Protein AF-A0A3N5Z360-F1 (afdb_monomer_lite)

pLDDT: mean 73.54, std 21.97, range [33.34, 98.31]

Sequence (167 aa):
GALISILVHRLYRRRTPGELIETYSRYANSEEIRRKSREVRGRRGKKQLGPPRGKNFDLETLFKGVNLEYFENQVQISQVGWSLIRSKRVLGHYDPAHRTIIVSRLLDNPVVPQYVVEYVLYHEMLHVIFDDENRNGQARVHHKSFREAERRFSRYAAAQAFIRTEL

Structure (mmCIF, N/CA/C/O backbone):
data_AF-A0A3N5Z360-F1
#
_entry.id   AF-A0A3N5Z360-F1
#
loop_
_atom_site.group_PDB
_atom_site.id
_atom_site.type_symbol
_atom_site.label_atom_id
_atom_site.label_alt_id
_atom_site.label_comp_id
_atom_site.label_asym_id
_atom_site.label_entity_id
_atom_site.label_seq_id
_atom_site.pdbx_PDB_ins_code
_atom_site.Cartn_x
_atom_site.Cartn_y
_atom_site.Cartn_z
_atom_site.occupancy
_atom_site.B_iso_or_equiv
_atom_site.auth_seq_id
_atom_site.auth_comp_id
_atom_site.auth_asym_id
_atom_site.auth_atom_id
_atom_site.pdbx_PDB_model_num
ATOM 1 N N . GLY A 1 1 ? 2.664 9.098 -10.046 1.00 42.12 1 GLY A N 1
ATOM 2 C CA . GLY A 1 1 ? 1.537 8.428 -9.387 1.00 42.12 1 GLY A CA 1
ATOM 3 C C . GLY A 1 1 ? 1.261 9.099 -8.065 1.00 42.12 1 GLY A C 1
ATOM 4 O O . GLY A 1 1 ? 2.188 9.444 -7.350 1.00 42.12 1 GLY A O 1
ATOM 5 N N . ALA A 1 2 ? 0.005 9.406 -7.814 1.00 33.34 2 ALA A N 1
ATOM 6 C CA . ALA A 1 2 ? -0.611 9.521 -6.496 1.00 33.34 2 ALA A CA 1
ATOM 7 C C . ALA A 1 2 ? -1.952 8.795 -6.673 1.00 33.34 2 ALA A C 1
ATOM 9 O O . ALA A 1 2 ? -2.408 8.733 -7.820 1.00 33.34 2 ALA A O 1
ATOM 10 N N . LEU A 1 3 ? -2.602 8.267 -5.634 1.00 37.41 3 LEU A N 1
ATOM 11 C CA . LEU A 1 3 ? -3.995 7.825 -5.776 1.00 37.41 3 LEU A CA 1
ATOM 12 C C . LEU A 1 3 ? -4.898 9.017 -6.129 1.00 37.41 3 LEU A C 1
ATOM 14 O O . LEU A 1 3 ? -5.605 9.578 -5.303 1.00 37.41 3 LEU A O 1
ATOM 18 N N . ILE A 1 4 ? -4.909 9.374 -7.406 1.00 35.22 4 ILE A N 1
ATOM 19 C CA . ILE A 1 4 ? -5.992 10.070 -8.084 1.00 35.22 4 ILE A CA 1
ATOM 20 C C . ILE A 1 4 ? -7.096 9.039 -8.426 1.00 35.22 4 ILE A C 1
ATOM 22 O O . ILE A 1 4 ? -8.132 9.385 -8.980 1.00 35.22 4 ILE A O 1
ATOM 26 N N . SER A 1 5 ? -6.954 7.764 -8.043 1.00 40.31 5 SER A N 1
ATOM 27 C CA . SER A 1 5 ? -7.954 6.720 -8.307 1.00 40.31 5 SER A CA 1
ATOM 28 C C . SER A 1 5 ? -9.064 6.607 -7.262 1.00 40.31 5 SER A C 1
ATOM 30 O O . SER A 1 5 ? -10.080 5.983 -7.561 1.00 40.31 5 SER A O 1
ATOM 32 N N . ILE A 1 6 ? -8.978 7.269 -6.101 1.00 41.50 6 ILE A N 1
ATOM 33 C CA . ILE A 1 6 ? -10.145 7.306 -5.201 1.00 41.50 6 ILE A CA 1
ATOM 34 C C . ILE A 1 6 ? -11.342 7.986 -5.868 1.00 41.50 6 ILE A C 1
ATOM 36 O O . ILE A 1 6 ? -12.494 7.614 -5.645 1.00 41.50 6 ILE A O 1
ATOM 40 N N . LEU A 1 7 ? -11.087 8.974 -6.723 1.00 40.62 7 LEU A N 1
ATOM 41 C CA . LEU A 1 7 ? -12.151 9.710 -7.396 1.00 40.62 7 LEU A CA 1
ATOM 42 C C . LEU A 1 7 ? -12.667 9.001 -8.652 1.00 40.62 7 LEU A C 1
ATOM 44 O O . LEU A 1 7 ? -13.853 9.128 -8.948 1.00 40.62 7 LEU A O 1
ATOM 48 N N . VAL A 1 8 ? -11.858 8.179 -9.330 1.00 41.28 8 VAL A N 1
ATOM 49 C CA . VAL A 1 8 ? -12.340 7.406 -10.490 1.00 41.28 8 VAL A CA 1
ATOM 50 C C . VAL A 1 8 ? -13.405 6.392 -10.063 1.00 41.28 8 VAL A C 1
ATOM 52 O O . VAL A 1 8 ? -14.408 6.232 -10.754 1.00 41.28 8 VAL A O 1
ATOM 55 N N . HIS A 1 9 ? -13.269 5.760 -8.895 1.00 35.25 9 HIS A N 1
ATOM 56 C CA . HIS A 1 9 ? -14.257 4.768 -8.469 1.00 35.25 9 HIS A CA 1
ATOM 57 C C . HIS A 1 9 ? -15.569 5.381 -7.942 1.00 35.25 9 HIS A C 1
ATOM 59 O O . HIS A 1 9 ? -16.640 4.827 -8.195 1.00 35.25 9 HIS A O 1
ATOM 65 N N . ARG A 1 10 ? -15.543 6.572 -7.314 1.00 35.19 10 ARG A N 1
ATOM 66 C CA . ARG A 1 10 ? -16.791 7.318 -7.028 1.00 35.19 10 ARG A CA 1
ATOM 67 C C . ARG A 1 10 ? -17.521 7.763 -8.308 1.00 35.19 10 ARG A C 1
ATOM 69 O O . ARG A 1 10 ? -18.748 7.836 -8.295 1.00 35.19 10 ARG A O 1
ATOM 76 N N . LEU A 1 11 ? -16.802 8.009 -9.407 1.00 36.97 11 LEU A N 1
ATOM 77 C CA . LEU A 1 11 ? -17.353 8.460 -10.696 1.00 36.97 11 LEU A CA 1
ATOM 78 C C . LEU A 1 11 ? -18.090 7.368 -11.494 1.00 36.97 11 LEU A C 1
ATOM 80 O O . LEU A 1 11 ? -19.090 7.674 -12.138 1.00 36.97 11 LEU A O 1
ATOM 84 N N . TYR A 1 12 ? -17.709 6.088 -11.398 1.00 37.47 12 TYR A N 1
ATOM 85 C CA . TYR A 1 12 ? -18.455 5.007 -12.077 1.00 37.47 12 TYR A CA 1
ATOM 86 C C . TYR A 1 12 ? -19.859 4.759 -11.498 1.00 37.47 12 TYR A C 1
ATOM 88 O O . TYR A 1 12 ? -20.628 3.975 -12.052 1.00 37.47 12 TYR A O 1
ATOM 96 N N . ARG A 1 13 ? -20.222 5.441 -10.403 1.00 37.56 13 ARG A N 1
ATOM 97 C CA . ARG A 1 13 ? -21.531 5.324 -9.752 1.00 37.56 13 ARG A CA 1
ATOM 98 C C . ARG A 1 13 ? -22.483 6.501 -9.984 1.00 37.56 13 ARG A C 1
ATOM 100 O O . ARG A 1 13 ? -23.627 6.412 -9.545 1.00 37.56 13 ARG A O 1
ATOM 107 N N . ARG A 1 14 ? -22.082 7.561 -10.700 1.00 42.16 14 ARG A N 1
ATOM 108 C CA . ARG A 1 14 ? -23.007 8.589 -11.219 1.00 42.16 14 ARG A CA 1
ATOM 109 C C . ARG A 1 14 ? -22.530 9.058 -12.598 1.00 42.16 14 ARG A C 1
ATOM 111 O O . ARG A 1 14 ? -21.452 9.630 -12.709 1.00 42.16 14 ARG A O 1
ATOM 118 N N . ARG A 1 15 ? -23.326 8.757 -13.637 1.00 39.47 15 ARG A N 1
ATOM 119 C CA . ARG A 1 15 ? -23.092 9.052 -15.069 1.00 39.47 15 ARG A CA 1
ATOM 120 C C . ARG A 1 15 ? -22.257 10.327 -15.275 1.00 39.47 15 ARG A C 1
ATOM 122 O O . ARG A 1 15 ? -22.759 11.417 -15.029 1.00 39.47 15 ARG A O 1
ATOM 129 N N . THR A 1 16 ? -21.013 10.192 -15.737 1.00 37.69 16 THR A N 1
ATOM 130 C CA . THR A 1 16 ? -20.163 11.331 -16.128 1.00 37.69 16 THR A CA 1
ATOM 131 C C . THR A 1 16 ? -19.666 11.109 -17.562 1.00 37.69 16 THR A C 1
ATOM 133 O O . THR A 1 16 ? -19.127 10.031 -17.825 1.00 37.69 16 THR A O 1
ATOM 136 N N . PRO A 1 17 ? -19.872 12.056 -18.499 1.00 42.28 17 PRO A N 1
ATOM 137 C CA . PRO A 1 17 ? -19.525 11.884 -19.915 1.00 42.28 17 PRO A CA 1
ATOM 138 C C . PRO A 1 17 ? -18.018 11.682 -20.150 1.00 42.28 17 PRO A C 1
ATOM 140 O O . PRO A 1 17 ? -17.190 12.356 -19.535 1.00 42.28 17 PRO A O 1
ATOM 143 N N . GLY A 1 18 ? -17.664 10.765 -21.058 1.00 38.88 18 GLY A N 1
ATOM 144 C CA . GLY A 1 18 ? -16.284 10.309 -21.297 1.00 38.88 18 GLY A CA 1
ATOM 145 C C . GLY A 1 18 ? -15.287 11.386 -21.756 1.00 38.88 18 GLY A C 1
ATOM 146 O O . GLY A 1 18 ? -14.101 11.271 -21.455 1.00 38.88 18 GLY A O 1
ATOM 147 N N . GLU A 1 19 ? -15.753 12.466 -22.386 1.00 41.34 19 GLU A N 1
ATOM 148 C CA . GLU A 1 19 ? -14.917 13.570 -22.902 1.00 41.34 19 GLU A CA 1
ATOM 149 C C . GLU A 1 19 ? -14.166 14.359 -21.812 1.00 41.34 19 GLU A C 1
ATOM 151 O O . GLU A 1 19 ? -13.033 14.813 -22.012 1.00 41.34 19 GLU A O 1
ATOM 156 N N . LEU A 1 20 ? -14.759 14.492 -20.621 1.00 37.47 20 LEU A N 1
ATOM 157 C CA . LEU A 1 20 ? -14.165 15.233 -19.501 1.00 37.47 20 LEU A CA 1
ATOM 158 C C . LEU A 1 20 ? -12.995 14.472 -18.859 1.00 37.47 20 LEU A C 1
ATOM 160 O O . LEU A 1 20 ? -12.015 15.082 -18.430 1.00 37.47 20 LEU A O 1
ATOM 164 N N . ILE A 1 21 ? -13.067 13.138 -18.830 1.00 39.78 21 ILE A N 1
ATOM 165 C CA . ILE A 1 21 ? -12.024 12.268 -18.264 1.00 39.78 21 ILE A CA 1
ATOM 166 C C . ILE A 1 21 ? -10.784 12.280 -19.154 1.00 39.78 21 ILE A C 1
ATOM 168 O O . ILE A 1 21 ? -9.659 12.315 -18.651 1.00 39.78 21 ILE A O 1
ATOM 172 N N . GLU A 1 22 ? -10.980 12.276 -20.469 1.00 38.84 22 GLU A N 1
ATOM 173 C CA . GLU A 1 22 ? -9.886 12.269 -21.430 1.00 38.84 22 GLU A CA 1
ATOM 174 C C . GLU A 1 22 ? -9.145 13.609 -21.433 1.00 38.84 22 GLU A C 1
ATOM 176 O O . GLU A 1 22 ? -7.921 13.639 -21.324 1.00 38.84 22 GLU A O 1
ATOM 181 N N . THR A 1 23 ? -9.882 14.720 -21.430 1.00 36.25 23 THR A N 1
ATOM 182 C CA . THR A 1 23 ? -9.316 16.076 -21.399 1.00 36.25 23 THR A CA 1
ATOM 183 C C . THR A 1 23 ? -8.571 16.352 -20.089 1.00 36.25 23 THR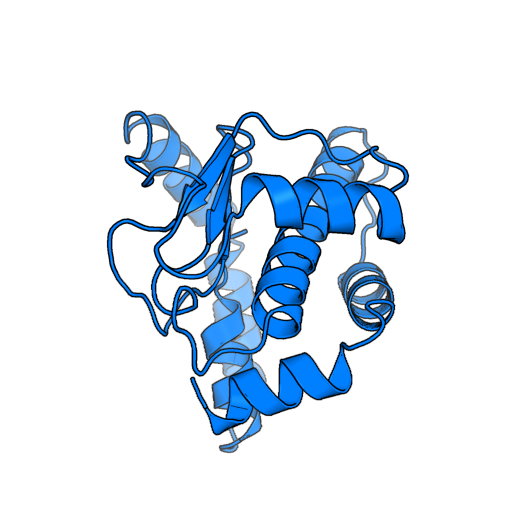 A C 1
ATOM 185 O O . THR A 1 23 ? -7.447 16.858 -20.107 1.00 36.25 23 THR A O 1
ATOM 188 N N . TYR A 1 24 ? -9.135 15.940 -18.947 1.00 37.16 24 TYR A N 1
ATOM 189 C CA . TYR A 1 24 ? -8.482 16.074 -17.642 1.00 37.16 24 TYR A CA 1
ATOM 190 C C . TYR A 1 24 ? -7.244 15.175 -17.518 1.00 37.16 24 TYR A C 1
ATOM 192 O O . TYR A 1 24 ? -6.213 15.606 -17.006 1.00 37.16 24 TYR A O 1
ATOM 200 N N . SER A 1 25 ? -7.304 13.946 -18.044 1.00 41.28 25 SER A N 1
ATOM 201 C CA . SER A 1 25 ? -6.150 13.038 -18.091 1.00 41.28 25 SER A CA 1
ATOM 202 C C . SER A 1 25 ? -5.046 13.566 -19.004 1.00 41.28 25 SER A C 1
ATOM 204 O O . SER A 1 25 ? -3.873 13.428 -18.666 1.00 41.28 25 SER A O 1
ATOM 206 N N . ARG A 1 26 ? -5.393 14.200 -20.128 1.00 38.97 26 ARG A N 1
ATOM 207 C CA . ARG A 1 26 ? -4.440 14.802 -21.074 1.00 38.97 26 ARG A CA 1
ATOM 208 C C . ARG A 1 26 ? -3.769 16.045 -20.476 1.00 38.97 26 ARG A C 1
ATOM 210 O O . ARG A 1 26 ? -2.557 16.195 -20.585 1.00 38.97 26 ARG A O 1
ATOM 217 N N . TYR A 1 27 ? -4.525 16.874 -19.754 1.00 35.53 27 TYR A N 1
ATOM 218 C CA . TYR A 1 27 ? -4.012 18.049 -19.040 1.00 35.53 27 TYR A CA 1
ATOM 219 C C . TYR A 1 27 ? -3.134 17.672 -17.832 1.00 35.53 27 TYR A C 1
ATOM 221 O O . TYR A 1 27 ? -2.020 18.177 -17.691 1.00 35.53 27 TYR A O 1
ATOM 229 N N . ALA A 1 28 ? -3.576 16.725 -16.997 1.00 38.81 28 ALA A N 1
ATOM 230 C CA . ALA A 1 28 ? -2.821 16.242 -15.835 1.00 38.81 28 ALA A CA 1
ATOM 231 C C . ALA A 1 28 ? -1.560 15.431 -16.208 1.00 38.81 28 ALA A C 1
ATOM 233 O O . ALA A 1 28 ? -0.625 15.352 -15.410 1.00 38.81 28 ALA A O 1
ATOM 234 N N . ASN A 1 29 ? -1.517 14.847 -17.413 1.00 38.56 29 ASN A N 1
ATOM 235 C CA . ASN A 1 29 ? -0.337 14.181 -17.975 1.00 38.56 29 ASN A CA 1
ATOM 236 C C . ASN A 1 29 ? 0.505 15.074 -18.895 1.00 38.56 29 ASN A C 1
ATOM 238 O O . ASN A 1 29 ? 1.469 14.576 -19.474 1.00 38.56 29 ASN A O 1
ATOM 242 N N . SER A 1 30 ? 0.180 16.361 -19.033 1.00 49.44 30 SER A N 1
ATOM 243 C CA . SER A 1 30 ? 1.020 17.278 -19.800 1.00 49.44 30 SER A CA 1
ATOM 244 C C . SER A 1 30 ? 2.421 17.359 -19.182 1.00 49.44 30 SER A C 1
ATOM 246 O O . SER A 1 30 ? 2.590 17.364 -17.955 1.00 49.44 30 SER A O 1
ATOM 248 N N . GLU A 1 31 ? 3.444 17.413 -20.036 1.00 38.97 31 GLU A N 1
ATOM 249 C CA . GLU A 1 31 ? 4.844 17.472 -19.600 1.00 38.97 31 GLU A CA 1
ATOM 250 C C . GLU A 1 31 ? 5.113 18.678 -18.689 1.00 38.97 31 GLU A C 1
ATOM 252 O O . GLU A 1 31 ? 5.889 18.586 -17.737 1.00 38.97 31 GLU A O 1
ATOM 257 N N . GLU A 1 32 ? 4.386 19.778 -18.887 1.00 36.56 32 GLU A N 1
ATOM 258 C CA . GLU A 1 32 ? 4.482 20.968 -18.047 1.00 36.56 32 GLU A CA 1
ATOM 259 C C . GLU A 1 32 ? 4.025 20.714 -16.599 1.00 36.56 32 GLU A C 1
ATOM 261 O O . GLU A 1 32 ? 4.724 21.089 -15.652 1.00 36.56 32 GLU A O 1
ATOM 266 N N . ILE A 1 33 ? 2.893 20.027 -16.405 1.00 43.41 33 ILE A N 1
ATOM 267 C CA . ILE A 1 33 ? 2.352 19.702 -15.077 1.00 43.41 33 ILE A CA 1
ATOM 268 C C . ILE A 1 33 ? 3.181 18.607 -14.400 1.00 43.41 33 ILE A C 1
ATOM 270 O O . ILE A 1 33 ? 3.438 18.684 -13.194 1.00 43.41 33 ILE A O 1
ATOM 274 N N . ARG A 1 34 ? 3.685 17.625 -15.158 1.00 50.66 34 ARG A N 1
ATOM 275 C CA . ARG A 1 34 ? 4.620 16.610 -14.644 1.00 50.66 34 ARG A CA 1
ATOM 276 C C . ARG A 1 34 ? 5.934 17.234 -14.180 1.00 50.66 34 ARG A C 1
ATOM 278 O O . ARG A 1 34 ? 6.423 16.881 -13.106 1.00 50.66 34 ARG A O 1
ATOM 285 N N . ARG A 1 35 ? 6.485 18.185 -14.942 1.00 48.31 35 ARG A N 1
ATOM 286 C CA . ARG A 1 35 ? 7.700 18.932 -14.585 1.00 48.31 35 ARG A CA 1
ATOM 287 C C . ARG A 1 35 ? 7.485 19.804 -13.349 1.00 48.31 35 ARG A C 1
ATOM 289 O O . ARG A 1 35 ? 8.219 19.639 -12.380 1.00 48.31 35 ARG A O 1
ATOM 296 N N . LYS A 1 36 ? 6.426 20.622 -13.316 1.00 41.66 36 LYS A N 1
ATOM 297 C CA . LYS A 1 36 ? 6.077 21.442 -12.139 1.00 41.66 36 LYS A CA 1
ATOM 298 C C . LYS A 1 36 ? 5.805 20.584 -10.899 1.00 41.66 36 LYS A C 1
ATOM 300 O O . LYS A 1 36 ? 6.242 20.930 -9.806 1.00 41.66 36 LYS A O 1
ATOM 305 N N . SER A 1 37 ? 5.143 19.429 -11.040 1.00 52.16 37 SER A N 1
ATOM 306 C CA . SER A 1 37 ? 4.935 18.501 -9.919 1.00 52.16 37 SER A CA 1
ATOM 307 C C . SER A 1 37 ? 6.250 17.894 -9.425 1.00 52.16 37 SER A C 1
ATOM 309 O O . SER A 1 37 ? 6.445 17.805 -8.215 1.00 52.16 37 SER A O 1
ATOM 311 N N . ARG A 1 38 ? 7.168 17.514 -10.326 1.00 55.69 38 ARG A N 1
ATOM 312 C CA . ARG A 1 38 ? 8.512 17.025 -9.970 1.00 55.69 38 ARG A CA 1
ATOM 313 C C . ARG A 1 38 ? 9.343 18.093 -9.256 1.00 55.69 38 ARG A C 1
ATOM 315 O O . ARG A 1 38 ? 9.910 17.802 -8.210 1.00 55.69 38 ARG A O 1
ATOM 322 N N . GLU A 1 39 ? 9.343 19.328 -9.748 1.00 52.53 39 GLU A N 1
ATOM 323 C CA . GLU A 1 39 ? 10.054 20.454 -9.123 1.00 52.53 39 GLU A CA 1
ATOM 324 C C . GLU A 1 39 ? 9.496 20.796 -7.732 1.00 52.53 39 GLU A C 1
ATOM 326 O O . GLU A 1 39 ? 10.255 20.983 -6.781 1.00 52.53 39 GLU A O 1
ATOM 331 N N . VAL A 1 40 ? 8.168 20.807 -7.569 1.00 54.12 40 VAL A N 1
ATOM 332 C CA . VAL A 1 40 ? 7.524 21.029 -6.262 1.00 54.12 40 VAL A CA 1
ATOM 333 C C . VAL A 1 40 ? 7.783 19.865 -5.297 1.00 54.12 40 VAL A C 1
ATOM 335 O O . VAL A 1 40 ? 7.937 20.095 -4.097 1.00 54.12 40 VAL A O 1
ATOM 338 N N . ARG A 1 41 ? 7.861 18.620 -5.791 1.00 54.09 41 ARG A N 1
ATOM 339 C CA . ARG A 1 41 ? 8.220 17.438 -4.986 1.00 54.09 41 ARG A CA 1
ATOM 340 C C . ARG A 1 41 ? 9.681 17.469 -4.536 1.00 54.09 41 ARG A C 1
ATOM 342 O O . ARG A 1 41 ? 9.929 17.156 -3.385 1.00 54.09 41 ARG A O 1
ATOM 349 N N . GLY A 1 42 ? 10.612 17.903 -5.390 1.00 52.25 42 GLY A N 1
ATOM 350 C CA . GLY A 1 42 ? 12.032 18.031 -5.037 1.00 52.25 42 GLY A CA 1
ATOM 351 C C . GLY A 1 42 ? 12.332 19.158 -4.040 1.00 52.25 42 GLY A C 1
ATOM 352 O O . GLY A 1 42 ? 13.281 19.057 -3.271 1.00 52.25 42 GLY A O 1
ATOM 353 N N . ARG A 1 43 ? 11.511 20.220 -4.017 1.00 46.62 43 ARG A N 1
ATOM 354 C CA . ARG A 1 43 ? 11.640 21.346 -3.067 1.00 46.62 43 ARG A CA 1
ATOM 355 C C . ARG A 1 43 ? 10.964 21.105 -1.716 1.00 46.62 43 ARG A C 1
ATOM 357 O O . ARG A 1 43 ? 11.325 21.742 -0.730 1.00 46.62 43 ARG A O 1
ATOM 364 N N . ARG A 1 44 ? 9.970 20.215 -1.647 1.00 48.72 44 ARG A N 1
ATOM 365 C CA . ARG A 1 44 ? 9.362 19.797 -0.378 1.00 48.72 44 ARG A CA 1
ATOM 366 C C . ARG A 1 44 ? 10.314 18.798 0.277 1.00 48.72 44 ARG A C 1
ATOM 368 O O . ARG A 1 44 ? 10.375 17.660 -0.165 1.00 48.72 44 ARG A O 1
ATOM 375 N N . GLY A 1 45 ? 11.062 19.223 1.301 1.00 53.47 45 GLY A N 1
ATOM 376 C CA . GLY A 1 45 ? 11.906 18.327 2.107 1.00 53.47 45 GLY A CA 1
ATOM 377 C C . GLY A 1 45 ? 11.163 17.066 2.581 1.00 53.47 45 GLY A C 1
ATOM 378 O O . GLY A 1 45 ? 9.934 17.024 2.497 1.00 53.47 45 GLY A O 1
ATOM 379 N N . LYS A 1 46 ? 11.909 16.049 3.061 1.00 51.84 46 LYS A N 1
ATOM 380 C CA . LYS A 1 46 ? 11.412 14.710 3.465 1.00 51.84 46 LYS A CA 1
ATOM 381 C C . LYS A 1 46 ? 9.958 14.781 3.941 1.00 51.84 46 LYS A C 1
ATOM 383 O O . LYS A 1 46 ? 9.696 15.334 5.011 1.00 51.84 46 LYS A O 1
ATOM 388 N N . LYS A 1 47 ? 9.010 14.264 3.145 1.00 54.56 47 LYS A N 1
ATOM 389 C CA . LYS A 1 47 ? 7.608 14.155 3.574 1.00 54.56 47 LYS A CA 1
ATOM 390 C C . LYS A 1 47 ? 7.600 13.534 4.967 1.00 54.56 47 LYS A C 1
ATOM 392 O O . LYS A 1 47 ? 8.096 12.428 5.143 1.00 54.56 47 LYS A O 1
ATOM 397 N N . GLN A 1 48 ? 7.046 14.241 5.945 1.00 63.97 48 GLN A N 1
ATOM 398 C CA . GLN A 1 48 ? 6.821 13.659 7.257 1.00 63.97 48 GLN A CA 1
ATOM 399 C C . GLN A 1 48 ? 5.718 12.605 7.091 1.00 63.97 48 GLN A C 1
ATOM 401 O O . GLN A 1 48 ? 4.558 12.948 6.855 1.00 63.97 48 GLN A O 1
ATOM 406 N N . LEU A 1 49 ? 6.087 11.325 7.130 1.00 77.00 49 LEU A N 1
ATOM 407 C CA . LEU A 1 49 ? 5.153 10.218 7.309 1.00 77.00 49 LEU A CA 1
ATOM 408 C C . LEU A 1 49 ? 5.304 9.661 8.723 1.00 77.00 49 LEU A C 1
ATOM 410 O O . LEU A 1 49 ? 6.362 9.768 9.339 1.00 77.00 49 LEU A O 1
ATOM 414 N N . GLY A 1 50 ? 4.215 9.120 9.255 1.00 87.06 50 GLY A N 1
ATOM 415 C CA . GLY A 1 50 ? 4.222 8.461 10.551 1.00 87.06 50 GLY A CA 1
ATOM 416 C C . GLY A 1 50 ? 5.002 7.142 10.521 1.00 87.06 50 GLY A C 1
ATOM 417 O O . GLY A 1 50 ? 5.333 6.644 9.443 1.00 87.06 50 GLY A O 1
ATOM 418 N N . PRO A 1 51 ? 5.259 6.553 11.701 1.00 92.06 51 PRO A N 1
ATOM 419 C CA . PRO A 1 51 ? 5.899 5.244 11.792 1.00 92.06 51 PRO A CA 1
ATOM 420 C C . PRO A 1 51 ? 5.073 4.168 11.061 1.00 92.06 51 PRO A C 1
ATOM 422 O O . PRO A 1 51 ? 3.865 4.349 10.894 1.00 92.06 51 PRO A O 1
ATOM 425 N N . PRO A 1 52 ? 5.686 3.050 10.635 1.00 93.25 52 PRO A N 1
ATOM 426 C CA . PRO A 1 52 ? 4.972 1.930 10.012 1.00 93.25 52 PRO A CA 1
ATOM 427 C C . PRO A 1 52 ? 4.006 1.229 10.975 1.00 93.25 52 PRO A C 1
ATOM 429 O O . PRO A 1 52 ? 2.924 0.797 10.569 1.00 93.25 52 PRO A O 1
ATOM 432 N N . ARG A 1 53 ? 4.355 1.177 12.264 1.00 96.75 53 ARG A N 1
ATOM 433 C CA . ARG A 1 53 ? 3.496 0.635 13.314 1.00 96.75 53 ARG A CA 1
ATOM 434 C C . ARG A 1 53 ? 2.348 1.599 13.618 1.00 96.75 53 ARG A C 1
ATOM 436 O O . ARG A 1 53 ? 2.562 2.688 14.156 1.00 96.75 53 ARG A O 1
ATOM 443 N N . GLY A 1 54 ? 1.139 1.199 13.237 1.00 94.12 54 GLY A N 1
ATOM 444 C CA . GLY A 1 54 ? -0.114 1.867 13.579 1.00 94.12 54 GLY A CA 1
ATOM 445 C C . GLY A 1 54 ? -0.679 1.381 14.913 1.00 94.12 54 GLY A C 1
ATOM 446 O O . GLY A 1 54 ? -0.017 0.676 15.674 1.00 94.12 54 GLY A O 1
ATOM 447 N N . LYS A 1 55 ? -1.926 1.761 15.197 1.00 95.62 55 LYS A N 1
ATOM 448 C CA . LYS A 1 55 ? -2.680 1.297 16.368 1.00 95.62 55 LYS A CA 1
ATOM 449 C C . LYS A 1 55 ? -3.205 -0.129 16.197 1.00 95.62 55 LYS A C 1
ATOM 451 O O . LYS A 1 55 ? -3.263 -0.856 17.179 1.00 95.62 55 LYS A O 1
ATOM 456 N N . ASN A 1 56 ? -3.599 -0.502 14.980 1.00 96.50 56 ASN A N 1
ATOM 457 C CA . ASN A 1 56 ? -4.238 -1.783 14.664 1.00 96.50 56 ASN A CA 1
ATOM 458 C C . ASN A 1 56 ? -3.395 -2.626 13.704 1.00 96.50 56 ASN A C 1
ATOM 460 O O . ASN A 1 56 ? -3.416 -3.848 13.796 1.00 96.50 56 ASN A O 1
ATOM 464 N N . PHE A 1 57 ? -2.642 -1.986 12.804 1.00 97.38 57 PHE A N 1
ATOM 465 C CA . PHE A 1 57 ? -1.832 -2.677 11.799 1.00 97.38 57 PHE A CA 1
ATOM 466 C C . PHE A 1 57 ? -0.377 -2.213 11.805 1.00 97.38 57 PHE A C 1
ATOM 468 O O . PHE A 1 57 ? -0.083 -1.036 12.022 1.00 97.38 57 PHE A O 1
ATOM 475 N N . ASP A 1 58 ? 0.528 -3.139 11.495 1.00 98.19 58 ASP A N 1
ATOM 476 C CA . ASP A 1 58 ? 1.939 -2.856 11.247 1.00 98.19 58 ASP A CA 1
ATOM 477 C C . ASP A 1 58 ? 2.222 -2.927 9.743 1.00 98.19 58 ASP A C 1
ATOM 479 O O . ASP A 1 58 ? 2.227 -4.004 9.143 1.00 98.19 58 ASP A O 1
ATOM 483 N N . LEU A 1 59 ? 2.422 -1.765 9.114 1.00 97.62 59 LEU A N 1
ATOM 484 C CA . LEU A 1 59 ? 2.630 -1.693 7.669 1.00 97.62 59 LEU A CA 1
ATOM 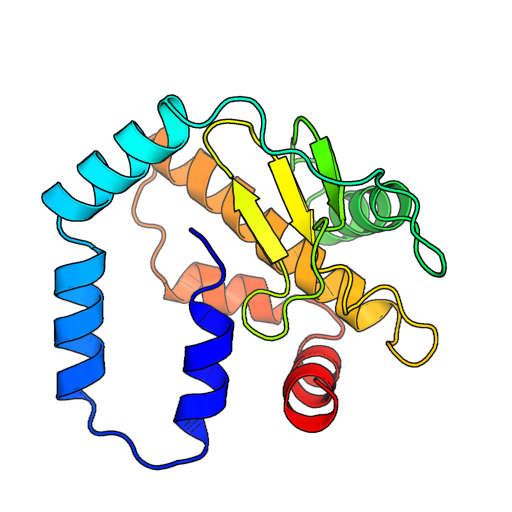485 C C . LEU A 1 59 ? 3.923 -2.363 7.226 1.00 97.62 59 LEU A C 1
ATOM 487 O O . LEU A 1 59 ? 3.987 -2.813 6.087 1.00 97.62 59 LEU A O 1
ATOM 491 N N . GLU A 1 60 ? 4.942 -2.431 8.082 1.00 97.88 60 GLU A N 1
ATOM 492 C CA . GLU A 1 60 ? 6.189 -3.093 7.716 1.00 97.88 60 GLU A CA 1
ATOM 493 C C . GLU A 1 60 ? 5.987 -4.610 7.646 1.00 97.88 60 GLU A C 1
ATOM 495 O O . GLU A 1 60 ? 6.422 -5.250 6.687 1.00 97.88 60 GLU A O 1
ATOM 500 N N . THR A 1 61 ? 5.267 -5.180 8.615 1.00 98.25 61 THR A N 1
ATOM 501 C CA . THR A 1 61 ? 4.896 -6.601 8.606 1.00 98.25 61 THR A CA 1
ATOM 502 C C . THR A 1 61 ? 4.022 -6.940 7.403 1.00 98.25 61 THR A C 1
ATOM 504 O O . THR A 1 61 ? 4.328 -7.886 6.676 1.00 98.25 61 THR A O 1
ATOM 507 N N . LEU A 1 62 ? 2.969 -6.154 7.153 1.00 98.31 62 LEU A N 1
ATOM 508 C CA . LEU A 1 62 ? 2.067 -6.393 6.023 1.00 98.31 62 LEU A CA 1
ATOM 509 C C . LEU A 1 62 ? 2.783 -6.230 4.680 1.00 98.31 62 LEU A C 1
ATOM 511 O O . LEU A 1 62 ? 2.601 -7.055 3.791 1.00 98.31 62 LEU A O 1
ATOM 515 N N . PHE A 1 63 ? 3.640 -5.214 4.539 1.00 98.31 63 PHE A N 1
ATOM 516 C CA . PHE A 1 63 ? 4.449 -5.029 3.337 1.00 98.31 63 PHE A CA 1
ATOM 517 C C . PHE A 1 63 ? 5.325 -6.254 3.066 1.00 98.31 63 PHE A C 1
ATOM 519 O O . PHE A 1 63 ? 5.319 -6.756 1.948 1.00 98.31 63 PHE A O 1
ATOM 526 N N . LYS A 1 64 ? 6.043 -6.766 4.077 1.00 98.19 64 LYS A N 1
ATOM 527 C CA . LYS A 1 64 ? 6.895 -7.958 3.928 1.00 98.19 64 LYS A CA 1
ATOM 528 C C . LYS A 1 64 ? 6.085 -9.183 3.499 1.00 98.19 64 LYS A C 1
ATOM 530 O O . LYS A 1 64 ? 6.513 -9.890 2.593 1.00 98.19 64 LYS A O 1
ATOM 535 N N . GLY A 1 65 ? 4.910 -9.397 4.097 1.00 98.12 65 GLY A N 1
ATOM 536 C CA . GLY A 1 65 ? 4.005 -10.487 3.717 1.00 98.12 65 GLY A CA 1
ATOM 537 C C . GLY A 1 65 ? 3.550 -10.389 2.260 1.00 98.12 65 GLY A C 1
ATOM 538 O O . GLY A 1 65 ? 3.727 -11.331 1.494 1.00 98.12 65 GLY A O 1
ATOM 539 N N . VAL A 1 66 ? 3.057 -9.217 1.850 1.00 97.62 66 VAL A N 1
ATOM 540 C CA . VAL A 1 66 ? 2.615 -8.969 0.468 1.00 97.62 66 VAL A CA 1
ATOM 541 C C . VAL A 1 66 ? 3.778 -9.080 -0.527 1.00 97.62 66 VAL A C 1
ATOM 543 O O . VAL A 1 66 ? 3.605 -9.626 -1.615 1.00 97.62 66 VAL A O 1
ATOM 546 N N . ASN A 1 67 ? 4.967 -8.585 -0.172 1.00 97.50 67 ASN A N 1
ATOM 547 C CA . ASN A 1 67 ? 6.155 -8.640 -1.030 1.00 97.50 67 ASN A CA 1
ATOM 548 C C . ASN A 1 67 ? 6.607 -10.074 -1.281 1.00 97.50 67 ASN A C 1
ATOM 550 O O . ASN A 1 67 ? 6.919 -10.435 -2.413 1.00 97.50 67 ASN A O 1
ATOM 554 N N . LEU A 1 68 ? 6.595 -10.893 -0.233 1.00 97.56 68 LEU A N 1
ATOM 555 C CA . LEU A 1 68 ? 6.900 -12.308 -0.341 1.00 97.56 68 LEU A CA 1
ATOM 556 C C . LEU A 1 68 ? 5.859 -13.035 -1.202 1.00 97.56 68 LEU A C 1
ATOM 558 O O . LEU A 1 68 ? 6.238 -13.751 -2.122 1.00 97.56 68 LEU A O 1
ATOM 562 N N . GLU A 1 69 ? 4.568 -12.837 -0.922 1.00 97.06 69 GLU A N 1
ATOM 563 C CA . GLU A 1 69 ? 3.480 -13.590 -1.561 1.00 97.06 69 GLU A CA 1
ATOM 564 C C . GLU A 1 69 ? 3.313 -13.263 -3.050 1.00 97.06 69 GLU A C 1
ATOM 566 O O . GLU A 1 69 ? 3.104 -14.168 -3.854 1.00 97.06 69 GLU A O 1
ATOM 571 N N . TYR A 1 70 ? 3.397 -11.986 -3.431 1.00 92.69 70 TYR A N 1
ATOM 572 C CA . TYR A 1 70 ? 3.023 -11.559 -4.784 1.00 92.69 70 TYR A CA 1
ATOM 573 C C . TYR A 1 70 ? 4.184 -11.102 -5.663 1.00 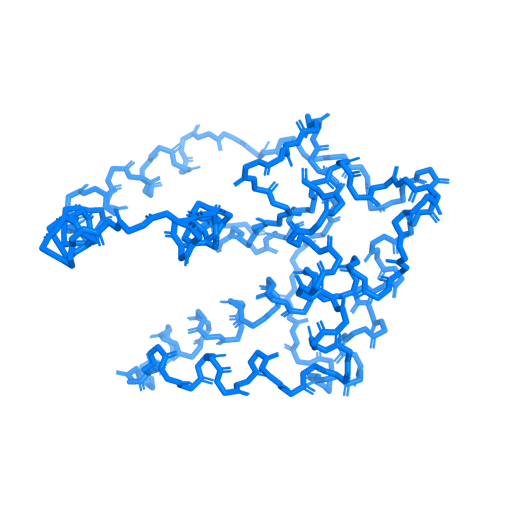92.69 70 TYR A C 1
ATOM 575 O O . TYR A 1 70 ? 4.000 -10.956 -6.872 1.00 92.69 70 TYR A O 1
ATOM 583 N N . PHE A 1 71 ? 5.343 -10.818 -5.073 1.00 90.88 71 PHE A N 1
ATOM 584 C CA . PHE A 1 71 ? 6.445 -10.168 -5.778 1.00 90.88 71 PHE A CA 1
ATOM 585 C C . PHE A 1 71 ? 7.791 -10.856 -5.560 1.00 90.88 71 PHE A C 1
ATOM 587 O O . PHE A 1 71 ? 8.807 -10.293 -5.952 1.00 90.88 71 PHE A O 1
ATOM 594 N N . GLU A 1 72 ? 7.830 -12.027 -4.916 1.00 94.19 72 GLU A N 1
ATOM 595 C CA . GLU A 1 72 ? 9.072 -12.773 -4.661 1.00 94.19 72 GLU A CA 1
ATOM 596 C C . GLU A 1 72 ? 10.159 -11.907 -3.981 1.00 94.19 72 GLU A C 1
ATOM 598 O O . GLU A 1 72 ? 11.353 -12.052 -4.234 1.00 94.19 72 GLU A O 1
ATOM 603 N N . ASN A 1 73 ? 9.748 -10.965 -3.122 1.00 94.56 73 ASN A N 1
ATOM 604 C CA . ASN A 1 73 ? 10.604 -9.954 -2.480 1.00 94.56 73 ASN A CA 1
ATOM 605 C C . ASN A 1 73 ? 11.343 -8.986 -3.428 1.00 94.56 73 ASN A C 1
ATOM 607 O O . ASN A 1 73 ? 12.291 -8.311 -3.016 1.00 94.56 73 ASN A O 1
ATOM 611 N N . GLN A 1 74 ? 10.909 -8.859 -4.680 1.00 91.06 74 GLN A N 1
ATOM 612 C CA . GLN A 1 74 ? 11.543 -7.979 -5.664 1.00 91.06 74 GLN A CA 1
ATOM 613 C C . GLN A 1 74 ? 11.217 -6.495 -5.444 1.00 91.06 74 GLN A C 1
ATOM 615 O O . GLN A 1 74 ? 11.961 -5.628 -5.904 1.00 91.06 74 GLN A O 1
ATOM 620 N N . VAL A 1 75 ? 10.146 -6.158 -4.713 1.00 91.44 75 VAL A N 1
ATOM 621 C CA . VAL A 1 75 ? 9.791 -4.752 -4.474 1.00 91.44 75 VAL A CA 1
ATOM 622 C C . VAL A 1 75 ? 10.705 -4.155 -3.411 1.00 91.44 75 VAL A C 1
ATOM 624 O O . VAL A 1 75 ? 10.650 -4.526 -2.239 1.00 91.44 75 VAL A O 1
ATOM 627 N N . GLN A 1 76 ? 11.517 -3.183 -3.824 1.00 92.94 76 GLN A N 1
ATOM 628 C CA . GLN A 1 76 ? 12.469 -2.489 -2.958 1.00 92.94 76 GLN A CA 1
ATOM 629 C C . GLN A 1 76 ? 12.031 -1.043 -2.714 1.00 92.94 76 GLN A C 1
ATOM 631 O O . GLN A 1 76 ? 11.9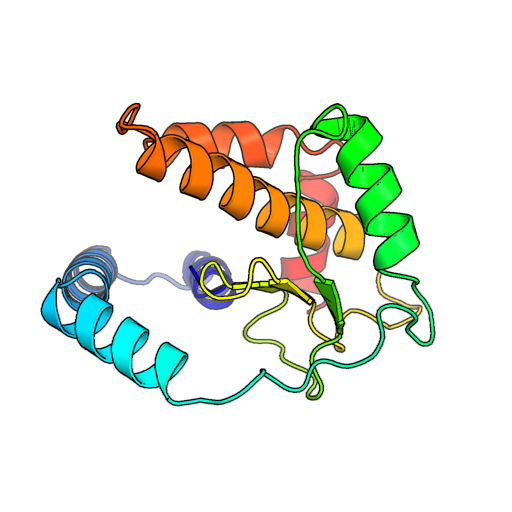62 -0.234 -3.643 1.00 92.94 76 GLN A O 1
ATOM 636 N N . ILE A 1 77 ? 11.777 -0.689 -1.456 1.00 91.69 77 ILE A N 1
ATOM 637 C CA . ILE A 1 77 ? 11.405 0.666 -1.028 1.00 91.69 77 ILE A CA 1
ATOM 638 C C . ILE A 1 77 ? 12.331 1.136 0.088 1.00 91.69 77 ILE A C 1
ATOM 640 O O . ILE A 1 77 ? 12.853 0.330 0.851 1.00 91.69 77 ILE A O 1
ATOM 644 N N . SER A 1 78 ? 12.525 2.446 0.204 1.00 93.00 78 SER A N 1
ATOM 645 C CA . SER A 1 78 ? 13.304 3.020 1.303 1.00 93.00 78 SER A CA 1
ATOM 646 C C . SER A 1 78 ? 12.498 3.091 2.597 1.00 93.00 78 SER A C 1
ATOM 648 O O . SER A 1 78 ? 13.065 2.968 3.677 1.00 93.00 78 SER A O 1
ATOM 650 N N . GLN A 1 79 ? 11.184 3.318 2.502 1.00 93.00 79 GLN A N 1
ATOM 651 C CA . GLN A 1 79 ? 10.323 3.443 3.674 1.00 93.00 79 GLN A CA 1
ATOM 652 C C . GLN A 1 79 ? 8.856 3.150 3.337 1.00 93.00 79 GLN A C 1
ATOM 654 O O . GLN A 1 79 ? 8.370 3.484 2.254 1.00 93.00 79 GLN A O 1
ATOM 659 N N . VAL A 1 80 ? 8.132 2.590 4.307 1.00 95.12 80 VAL A N 1
ATOM 660 C CA . VAL A 1 80 ? 6.668 2.538 4.331 1.00 95.12 80 VAL A CA 1
ATOM 661 C C . VAL A 1 80 ? 6.153 3.173 5.619 1.00 95.12 80 VAL A C 1
ATOM 663 O O . VAL A 1 80 ? 6.783 3.054 6.669 1.00 95.12 80 VAL A O 1
ATOM 666 N N . GLY A 1 81 ? 5.004 3.841 5.566 1.00 94.06 81 GLY A N 1
ATOM 667 C CA . GLY A 1 81 ? 4.316 4.219 6.794 1.00 94.06 81 GLY A CA 1
ATOM 668 C C . GLY A 1 81 ? 3.007 4.961 6.596 1.00 94.06 81 GLY A C 1
ATOM 669 O O . GLY A 1 81 ? 2.520 5.154 5.480 1.00 94.06 81 GLY A O 1
ATOM 670 N N . TRP A 1 82 ? 2.408 5.352 7.717 1.00 92.38 82 TRP A N 1
ATOM 671 C CA . TRP A 1 82 ? 1.097 5.990 7.720 1.00 92.38 82 TRP A CA 1
ATOM 672 C C . TRP A 1 82 ? 1.177 7.461 7.315 1.00 92.38 82 TRP A C 1
ATOM 674 O O . TRP A 1 82 ? 2.075 8.198 7.722 1.00 92.38 82 TRP A O 1
ATOM 684 N N . SER A 1 83 ? 0.174 7.950 6.595 1.00 88.38 83 SER A N 1
ATOM 685 C CA . SER A 1 83 ? -0.036 9.381 6.418 1.00 88.38 83 SER A CA 1
ATOM 686 C C . SER A 1 83 ? -0.272 10.050 7.776 1.00 88.38 83 SER A C 1
ATOM 688 O O . SER A 1 83 ? -0.891 9.484 8.678 1.00 88.38 83 SER A O 1
ATOM 690 N N . LEU A 1 84 ? 0.179 11.295 7.936 1.00 82.88 84 LEU A N 1
ATOM 691 C CA . LEU A 1 84 ? -0.078 12.039 9.174 1.00 82.88 84 LEU A CA 1
ATOM 692 C C . LEU A 1 84 ? -1.563 12.375 9.351 1.00 82.88 84 LEU A C 1
ATOM 694 O O . LEU A 1 84 ? -2.090 12.343 10.463 1.00 82.88 84 LEU A O 1
ATOM 698 N N . ILE A 1 85 ? -2.239 12.654 8.238 1.00 77.69 85 ILE A N 1
ATOM 699 C CA . ILE A 1 85 ? -3.644 13.052 8.192 1.00 77.69 85 ILE A CA 1
ATOM 700 C C . ILE A 1 85 ? -4.468 11.892 7.640 1.00 77.69 85 ILE A C 1
ATOM 702 O O . ILE A 1 85 ? -4.057 11.226 6.687 1.00 77.69 85 ILE A O 1
ATOM 706 N N . ARG A 1 86 ? -5.657 11.672 8.204 1.00 78.38 86 ARG A N 1
ATOM 707 C CA . ARG A 1 86 ? -6.641 10.736 7.649 1.00 78.38 86 ARG A CA 1
ATOM 708 C C . ARG A 1 86 ? -7.176 11.287 6.330 1.00 78.38 86 ARG A C 1
ATOM 710 O O . ARG A 1 86 ? -7.831 12.324 6.315 1.00 78.38 86 ARG A O 1
ATOM 717 N N . SER A 1 87 ? -6.918 10.588 5.229 1.00 70.31 87 SER A N 1
ATOM 718 C CA . SER A 1 87 ? -7.432 10.965 3.913 1.00 70.31 87 SER A CA 1
ATOM 719 C C . SER A 1 87 ? -8.374 9.896 3.387 1.00 70.31 87 SER A C 1
ATOM 721 O O . SER A 1 87 ? -7.981 8.746 3.203 1.00 70.31 87 SER A O 1
ATOM 723 N N . LYS A 1 88 ? -9.611 10.304 3.098 1.00 69.94 88 LYS A N 1
ATOM 724 C CA . LYS A 1 88 ? -10.568 9.504 2.326 1.00 69.94 88 LYS A CA 1
ATOM 725 C C . LYS A 1 88 ? -10.348 9.612 0.825 1.00 69.94 88 LYS A C 1
ATOM 727 O O . LYS A 1 88 ? -10.944 8.834 0.110 1.00 69.94 88 LYS A O 1
ATOM 732 N N . ARG A 1 89 ? -9.553 10.589 0.356 1.00 67.19 89 ARG A N 1
ATOM 733 C CA . ARG A 1 89 ? -9.293 10.881 -1.071 1.00 67.19 89 ARG A CA 1
ATOM 734 C C . ARG A 1 89 ? -8.046 10.202 -1.625 1.00 67.19 89 ARG A C 1
ATOM 736 O O . ARG A 1 89 ? -7.898 10.140 -2.832 1.00 67.19 89 ARG A O 1
ATOM 743 N N . VAL A 1 90 ? -7.158 9.727 -0.758 1.00 75.19 90 VAL A N 1
ATOM 744 C CA . VAL A 1 90 ? -5.924 9.011 -1.103 1.00 75.19 90 VAL A CA 1
ATOM 745 C C . VAL A 1 90 ? -5.705 7.980 0.009 1.00 75.19 90 VAL A C 1
ATOM 747 O O . VAL A 1 90 ? -5.434 8.383 1.134 1.00 75.19 90 VAL A O 1
ATOM 750 N N . LEU A 1 91 ? -5.869 6.687 -0.277 1.00 85.50 91 LEU A N 1
ATOM 751 C CA . LEU A 1 91 ? -5.737 5.558 0.657 1.00 85.50 91 LEU A CA 1
ATOM 752 C C . LEU A 1 91 ? -4.280 5.082 0.792 1.00 85.50 91 LEU A C 1
ATOM 754 O O . LEU A 1 91 ? -3.954 4.388 1.741 1.00 85.50 91 LEU A O 1
ATOM 758 N N . GLY A 1 92 ? -3.413 5.498 -0.120 1.00 85.75 92 GLY A N 1
ATOM 759 C CA . GLY A 1 92 ? -2.107 4.959 -0.473 1.00 85.75 92 GLY A CA 1
ATOM 760 C C . GLY A 1 92 ? -1.443 5.912 -1.476 1.00 85.75 92 GLY A C 1
ATOM 761 O O . GLY A 1 92 ? -2.121 6.688 -2.148 1.00 85.75 92 GLY A O 1
ATOM 762 N N . HIS A 1 93 ? -0.125 5.983 -1.524 1.00 83.44 93 HIS A N 1
ATOM 763 C CA . HIS A 1 93 ? 0.585 6.446 -2.713 1.00 83.44 93 HIS A CA 1
ATOM 764 C C . HIS A 1 93 ? 2.053 6.056 -2.615 1.00 83.44 93 HIS A C 1
ATOM 766 O O . HIS A 1 93 ? 2.679 6.228 -1.566 1.00 83.44 93 HIS A O 1
ATOM 772 N N . TYR A 1 94 ? 2.609 5.632 -3.738 1.00 85.56 94 TYR A N 1
ATOM 773 C CA . TYR A 1 94 ? 4.041 5.547 -3.948 1.00 85.56 94 TYR A CA 1
ATOM 774 C C . TYR A 1 94 ? 4.628 6.905 -4.367 1.00 85.56 94 TYR A C 1
ATOM 776 O O . TYR A 1 94 ? 4.093 7.607 -5.235 1.00 85.56 94 TYR A O 1
ATOM 784 N N . ASP A 1 95 ? 5.743 7.284 -3.743 1.00 82.06 95 ASP A N 1
ATOM 785 C CA . ASP A 1 95 ? 6.561 8.439 -4.099 1.00 82.06 95 ASP A CA 1
ATOM 786 C C . ASP A 1 95 ? 7.896 7.988 -4.721 1.00 82.06 95 ASP A C 1
ATOM 788 O O . ASP A 1 95 ? 8.811 7.615 -3.978 1.00 82.06 95 ASP A O 1
ATOM 792 N N . PRO A 1 96 ? 8.043 8.051 -6.061 1.00 77.50 96 PRO A N 1
ATOM 793 C CA . PRO A 1 96 ? 9.260 7.614 -6.747 1.00 77.50 96 PRO A CA 1
ATOM 794 C C . PRO A 1 96 ? 10.515 8.389 -6.336 1.00 77.50 96 PRO A C 1
ATOM 796 O O . PRO A 1 96 ? 11.606 7.825 -6.306 1.00 77.50 96 PRO A O 1
ATOM 799 N N . ALA A 1 97 ? 10.376 9.672 -5.973 1.00 77.94 97 ALA A N 1
ATOM 800 C CA . ALA A 1 97 ? 11.516 10.525 -5.626 1.00 77.94 97 ALA A CA 1
ATOM 801 C C . ALA A 1 97 ? 12.254 10.046 -4.364 1.00 77.94 97 ALA A C 1
ATOM 803 O O . ALA A 1 97 ? 13.457 10.254 -4.232 1.00 77.94 97 ALA A O 1
ATOM 804 N N . HIS A 1 98 ? 11.537 9.387 -3.451 1.00 79.25 98 HIS A N 1
ATOM 805 C CA . HIS A 1 98 ? 12.072 8.892 -2.181 1.00 79.25 98 HIS A CA 1
ATOM 806 C C . HIS A 1 98 ? 11.863 7.386 -1.993 1.00 79.25 98 HIS A C 1
ATOM 808 O O . HIS A 1 98 ? 12.009 6.889 -0.880 1.00 79.25 98 HIS A O 1
ATOM 814 N N . ARG A 1 99 ? 11.447 6.672 -3.050 1.00 88.19 99 ARG A N 1
ATOM 815 C CA . ARG A 1 99 ? 11.021 5.264 -3.014 1.00 88.19 99 ARG A CA 1
ATOM 816 C C . ARG A 1 99 ? 10.195 4.932 -1.763 1.00 88.19 99 ARG A C 1
ATOM 818 O O . ARG A 1 99 ? 10.512 3.997 -1.034 1.00 88.19 99 ARG A O 1
ATOM 825 N N . THR A 1 100 ? 9.180 5.742 -1.472 1.00 88.31 100 THR A N 1
ATOM 826 C CA . THR A 1 100 ? 8.418 5.654 -0.216 1.00 88.31 100 THR A CA 1
ATOM 827 C C . THR A 1 100 ? 6.959 5.307 -0.484 1.00 88.31 100 THR A C 1
ATOM 829 O O . THR A 1 100 ? 6.336 5.930 -1.342 1.00 88.31 100 THR A O 1
ATOM 832 N N . ILE A 1 101 ? 6.396 4.360 0.270 1.00 89.62 101 ILE A N 1
ATOM 833 C CA . ILE A 1 101 ? 4.960 4.047 0.248 1.00 89.62 101 ILE A CA 1
ATOM 834 C C . ILE A 1 101 ? 4.281 4.692 1.456 1.00 89.62 101 ILE A C 1
ATOM 836 O O . ILE A 1 101 ? 4.693 4.501 2.599 1.00 89.62 101 ILE A O 1
ATOM 840 N N . ILE A 1 102 ? 3.217 5.454 1.216 1.00 89.12 102 ILE A N 1
ATOM 841 C CA . ILE A 1 102 ? 2.463 6.127 2.278 1.00 89.12 102 ILE A CA 1
ATOM 842 C C . ILE A 1 102 ? 1.017 5.656 2.241 1.00 89.12 102 ILE A C 1
ATOM 844 O O . ILE A 1 102 ? 0.311 5.943 1.278 1.00 89.12 102 ILE A O 1
ATOM 848 N N . VAL A 1 103 ? 0.557 5.007 3.309 1.00 89.75 103 VAL A N 1
ATOM 849 C CA . VAL A 1 103 ? -0.814 4.488 3.442 1.00 89.75 103 VAL A CA 1
ATOM 850 C C . VAL A 1 103 ? -1.648 5.417 4.318 1.00 89.75 103 VAL A C 1
ATOM 852 O O . VAL A 1 103 ? -1.173 5.947 5.317 1.00 89.75 103 VAL A O 1
ATOM 855 N N . SER A 1 104 ? -2.908 5.651 3.965 1.00 89.12 104 SER A N 1
ATOM 856 C CA . SER A 1 104 ? -3.788 6.542 4.718 1.00 89.12 104 SER A CA 1
ATOM 857 C C . SER A 1 104 ? -4.054 6.014 6.119 1.00 89.12 104 SER A C 1
ATOM 859 O O . SER A 1 104 ? -4.577 4.914 6.282 1.00 89.12 104 SER A O 1
ATOM 861 N N . ARG A 1 105 ? -3.832 6.852 7.137 1.00 90.25 105 ARG A N 1
ATOM 862 C CA . ARG A 1 105 ? -4.193 6.568 8.540 1.00 90.25 105 ARG A CA 1
ATOM 863 C C . ARG A 1 105 ? -5.694 6.330 8.761 1.00 90.25 105 ARG A C 1
ATOM 865 O O . ARG A 1 105 ? -6.107 5.966 9.855 1.00 90.25 105 ARG A O 1
ATOM 872 N N . LEU A 1 106 ? -6.532 6.561 7.749 1.00 88.50 106 LEU A N 1
ATOM 873 C CA . LEU A 1 106 ? -7.931 6.132 7.767 1.00 88.50 106 LEU A CA 1
ATOM 874 C C . LEU A 1 106 ? -8.063 4.606 7.898 1.00 88.50 106 LEU A C 1
ATOM 876 O O . LEU A 1 106 ? -8.987 4.146 8.559 1.00 88.50 106 LEU A O 1
ATOM 880 N N . LEU A 1 107 ? -7.152 3.853 7.275 1.00 91.81 107 LEU A N 1
ATOM 881 C CA . LEU A 1 107 ? -7.196 2.391 7.229 1.00 91.81 107 LEU A CA 1
ATOM 882 C C . LEU A 1 107 ? -6.694 1.732 8.518 1.00 91.81 107 LEU A C 1
ATOM 884 O O . LEU A 1 107 ? -6.962 0.561 8.747 1.00 91.81 107 LEU A O 1
ATOM 888 N N . ASP A 1 108 ? -6.003 2.486 9.374 1.00 95.06 108 ASP A N 1
ATOM 889 C CA . ASP A 1 108 ? -5.577 2.037 10.697 1.00 95.06 108 ASP A CA 1
ATOM 890 C C . ASP A 1 108 ? -6.752 2.080 11.691 1.00 95.06 108 ASP A C 1
ATOM 892 O O . ASP A 1 108 ? -6.825 2.928 12.587 1.00 95.06 108 ASP A O 1
ATOM 896 N N . ASN A 1 109 ? -7.725 1.195 11.474 1.00 93.06 109 ASN A N 1
ATOM 897 C CA . ASN A 1 109 ? -8.967 1.094 12.233 1.00 93.06 109 ASN A CA 1
ATOM 898 C C . ASN A 1 109 ? -9.374 -0.386 12.376 1.00 93.06 109 ASN A C 1
ATOM 900 O O . ASN A 1 109 ? -9.316 -1.101 11.381 1.00 93.06 109 ASN A O 1
ATOM 904 N N . PRO A 1 110 ? -9.831 -0.846 13.557 1.00 93.75 110 PRO A N 1
ATOM 905 C CA . PRO A 1 110 ? -10.166 -2.257 13.780 1.00 93.75 110 PRO A CA 1
ATOM 906 C C . PRO A 1 110 ? -11.354 -2.768 12.945 1.00 93.75 110 PRO A C 1
ATOM 908 O O . PRO A 1 110 ? -11.480 -3.969 12.740 1.00 93.75 110 PRO A O 1
ATOM 911 N N . VAL A 1 111 ? -12.223 -1.880 12.449 1.00 93.56 111 VAL A N 1
ATOM 912 C CA . VAL A 1 111 ? -13.340 -2.237 11.552 1.00 93.56 111 VAL A CA 1
ATOM 913 C C . VAL A 1 111 ? -12.851 -2.506 10.125 1.00 93.56 111 VAL A C 1
ATOM 915 O O . VAL A 1 111 ? -13.542 -3.165 9.354 1.00 93.56 111 VAL A O 1
ATOM 918 N N . VAL A 1 112 ? -11.667 -2.008 9.753 1.00 94.06 112 VAL A N 1
ATOM 919 C CA . VAL A 1 112 ? -11.079 -2.239 8.431 1.00 94.06 112 VAL A CA 1
ATOM 920 C C . VAL A 1 112 ? -10.427 -3.621 8.426 1.00 94.06 112 VAL A C 1
ATOM 922 O O . VAL A 1 112 ? -9.504 -3.846 9.200 1.00 94.06 112 VAL A O 1
ATOM 925 N N . PRO A 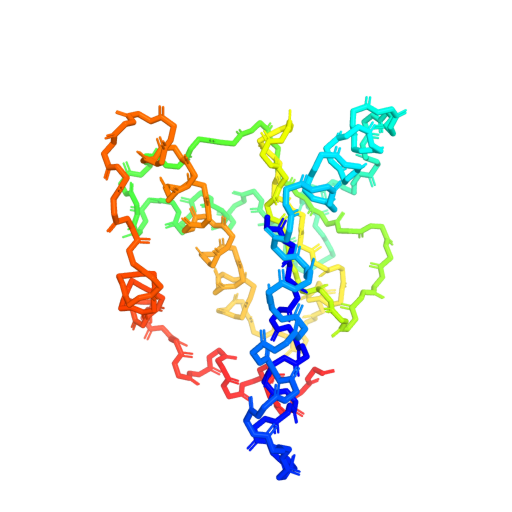1 113 ? -10.843 -4.556 7.558 1.00 96.38 113 PRO A N 1
ATOM 926 C CA . PRO A 1 113 ? -10.189 -5.851 7.464 1.00 96.38 113 PRO A CA 1
ATOM 927 C C . PRO A 1 113 ? -8.746 -5.718 6.974 1.00 96.38 113 PRO A C 1
ATOM 929 O O . PRO A 1 113 ? -8.461 -4.929 6.070 1.00 96.38 113 PRO A O 1
ATOM 932 N N . GLN A 1 114 ? -7.852 -6.564 7.490 1.00 97.69 114 GLN A N 1
ATOM 933 C CA . GLN A 1 114 ? -6.433 -6.570 7.111 1.00 97.69 114 GLN A CA 1
ATOM 934 C C . GLN A 1 114 ? -6.226 -6.645 5.588 1.00 97.69 114 GLN A C 1
ATOM 936 O O . GLN A 1 114 ? -5.406 -5.906 5.045 1.00 97.69 114 GLN A O 1
ATOM 941 N N . TYR A 1 115 ? -7.044 -7.438 4.883 1.00 95.81 115 TYR A N 1
ATOM 942 C CA . TYR A 1 115 ? -6.948 -7.595 3.427 1.00 95.81 115 TYR A CA 1
ATOM 943 C C . TYR A 1 115 ? -7.160 -6.299 2.637 1.00 95.81 115 TYR A C 1
ATOM 945 O O . TYR A 1 115 ? -6.734 -6.198 1.490 1.00 95.81 115 TYR A O 1
ATOM 953 N N . VAL A 1 116 ? -7.831 -5.300 3.219 1.00 95.00 116 VAL A N 1
ATOM 954 C CA . VAL A 1 116 ? -8.010 -3.985 2.590 1.00 95.00 116 VAL A CA 1
ATOM 955 C C . VAL A 1 116 ? -6.706 -3.196 2.653 1.00 95.00 116 VAL A C 1
ATOM 957 O O . VAL A 1 116 ? -6.329 -2.552 1.676 1.00 95.00 116 VAL A O 1
ATOM 960 N N . VAL A 1 117 ? -5.997 -3.272 3.782 1.00 96.50 117 VAL A N 1
ATOM 961 C CA . VAL A 1 117 ? -4.683 -2.639 3.961 1.00 96.50 117 VAL A CA 1
ATOM 962 C C . VAL A 1 117 ? -3.646 -3.314 3.066 1.00 96.50 117 VAL A C 1
ATOM 964 O O . VAL A 1 117 ? -2.906 -2.627 2.363 1.00 96.50 117 VAL A O 1
ATOM 967 N N . GLU A 1 118 ? -3.644 -4.649 3.030 1.00 97.25 118 GLU A N 1
ATOM 968 C CA . GLU A 1 118 ? -2.790 -5.452 2.145 1.00 97.25 118 GLU A CA 1
ATOM 969 C C . GLU A 1 118 ? -3.039 -5.124 0.673 1.00 97.25 118 GLU A C 1
ATOM 971 O O . GLU A 1 118 ? -2.086 -4.913 -0.069 1.00 97.25 118 GLU A O 1
ATOM 976 N N . TYR A 1 119 ? -4.303 -4.996 0.255 1.00 95.62 119 TYR A N 1
ATOM 977 C CA . TYR A 1 119 ? -4.637 -4.611 -1.116 1.00 95.62 119 TYR A CA 1
ATOM 978 C C . TYR A 1 119 ? -4.105 -3.218 -1.481 1.00 95.62 119 TYR A C 1
ATOM 980 O O . TYR A 1 119 ? -3.583 -3.017 -2.577 1.00 95.62 119 TYR A O 1
ATOM 988 N N . VAL A 1 120 ? -4.213 -2.244 -0.573 1.00 93.50 120 VAL A N 1
ATOM 989 C CA . VAL A 1 120 ? -3.675 -0.900 -0.816 1.00 93.50 120 VAL A CA 1
ATOM 990 C C . VAL A 1 120 ? -2.151 -0.936 -0.918 1.00 93.50 120 VAL A C 1
ATOM 992 O O . VAL A 1 120 ? -1.602 -0.326 -1.830 1.00 93.50 120 VAL A O 1
ATOM 995 N N . LEU A 1 121 ? -1.464 -1.684 -0.048 1.00 95.06 121 LEU A N 1
ATOM 996 C CA . LEU A 1 121 ? -0.017 -1.895 -0.163 1.00 95.06 121 LEU A CA 1
ATOM 997 C C . LEU A 1 121 ? 0.346 -2.553 -1.495 1.00 95.06 121 LEU A C 1
ATOM 999 O O . LEU A 1 121 ? 1.189 -2.026 -2.213 1.00 95.06 121 LEU A O 1
ATOM 1003 N N . TYR A 1 122 ? -0.338 -3.636 -1.857 1.00 93.06 122 TYR A N 1
ATOM 1004 C CA . TYR A 1 122 ? -0.162 -4.341 -3.123 1.00 93.06 122 TYR A CA 1
ATOM 1005 C C . TYR A 1 122 ? -0.291 -3.398 -4.329 1.00 93.06 122 TYR A C 1
ATOM 1007 O O . TYR A 1 122 ? 0.571 -3.384 -5.206 1.00 93.06 122 TYR A O 1
ATOM 1015 N N . HIS A 1 123 ? -1.320 -2.544 -4.344 1.00 89.81 123 HIS A N 1
ATOM 1016 C CA . HIS A 1 123 ? -1.510 -1.531 -5.384 1.00 89.81 123 HIS A CA 1
ATOM 1017 C C . HIS A 1 123 ? -0.335 -0.546 -5.462 1.00 89.81 123 HIS A C 1
ATOM 1019 O O . HIS A 1 123 ? 0.141 -0.235 -6.555 1.00 89.81 123 HIS A O 1
ATOM 1025 N N . GLU A 1 124 ? 0.157 -0.055 -4.322 1.00 91.44 124 GLU A N 1
ATOM 1026 C CA . GLU A 1 124 ? 1.313 0.849 -4.308 1.00 91.44 124 GLU A CA 1
ATOM 1027 C C . GLU A 1 124 ? 2.616 0.158 -4.718 1.00 91.44 124 GLU A C 1
ATOM 1029 O O . GLU A 1 124 ? 3.463 0.778 -5.354 1.00 91.44 124 GLU A O 1
ATOM 1034 N N . MET A 1 125 ? 2.761 -1.130 -4.419 1.00 91.81 125 MET A N 1
ATOM 1035 C CA . MET A 1 125 ? 3.904 -1.946 -4.822 1.00 91.81 125 MET A CA 1
ATOM 1036 C C . MET A 1 125 ? 3.923 -2.213 -6.328 1.00 91.81 125 MET A C 1
ATOM 1038 O O . MET A 1 125 ? 4.990 -2.152 -6.937 1.00 91.81 125 MET A O 1
ATOM 1042 N N . LEU A 1 126 ? 2.755 -2.397 -6.955 1.00 87.62 126 LEU A N 1
ATOM 1043 C CA . LEU A 1 126 ? 2.657 -2.438 -8.416 1.00 87.62 126 LEU A CA 1
ATOM 1044 C C . LEU A 1 126 ? 3.204 -1.150 -9.041 1.00 87.62 126 LEU A C 1
ATOM 1046 O O . LEU A 1 126 ? 3.958 -1.219 -10.008 1.00 87.62 126 LEU A O 1
ATOM 1050 N N . HIS A 1 127 ? 2.902 0.026 -8.472 1.00 84.25 127 HIS A N 1
ATOM 1051 C CA . HIS A 1 127 ? 3.483 1.284 -8.969 1.00 84.25 127 HIS A CA 1
ATOM 1052 C C . HIS A 1 127 ? 5.011 1.306 -8.894 1.00 84.25 127 HIS A C 1
ATOM 1054 O O . HIS A 1 127 ? 5.615 1.946 -9.746 1.00 84.25 127 HIS A O 1
ATOM 1060 N N . VAL A 1 128 ? 5.636 0.620 -7.931 1.00 85.81 128 VAL A N 1
ATOM 1061 C CA . VAL A 1 128 ? 7.105 0.507 -7.856 1.00 85.81 128 VAL A CA 1
ATOM 1062 C C . VAL A 1 128 ? 7.645 -0.301 -9.032 1.00 85.81 128 VAL A C 1
ATOM 1064 O O . VAL A 1 128 ? 8.508 0.191 -9.752 1.00 85.81 128 VAL A O 1
ATOM 1067 N N . ILE A 1 129 ? 7.104 -1.504 -9.259 1.00 85.38 129 ILE A N 1
ATOM 1068 C CA . ILE A 1 129 ? 7.544 -2.400 -10.342 1.00 85.38 129 ILE A CA 1
ATOM 1069 C C . ILE A 1 129 ? 7.403 -1.717 -11.699 1.00 85.38 129 ILE A C 1
ATOM 1071 O O . ILE A 1 129 ? 8.359 -1.635 -12.465 1.00 85.38 129 ILE A O 1
ATOM 1075 N N . PHE A 1 130 ? 6.228 -1.152 -11.973 1.00 79.38 130 PHE A N 1
ATOM 1076 C CA . PHE A 1 130 ? 5.969 -0.508 -13.254 1.00 79.38 130 PHE A CA 1
ATOM 1077 C C . PHE A 1 130 ? 6.741 0.815 -13.431 1.00 79.38 130 PHE A C 1
ATOM 1079 O O . PHE A 1 130 ? 7.009 1.211 -14.566 1.00 79.38 130 PHE A O 1
ATOM 1086 N N . ASP A 1 131 ? 7.111 1.522 -12.355 1.00 78.62 131 ASP A N 1
ATOM 1087 C CA . ASP A 1 131 ? 8.027 2.673 -12.443 1.00 78.62 131 ASP A CA 1
ATOM 1088 C C . ASP A 1 131 ? 9.451 2.214 -12.789 1.00 78.62 131 ASP A C 1
ATOM 1090 O O . ASP A 1 131 ? 10.054 2.758 -13.716 1.00 78.62 131 ASP A O 1
ATOM 1094 N N . ASP A 1 132 ? 9.956 1.171 -12.121 1.00 75.69 132 ASP A N 1
ATOM 1095 C CA . ASP A 1 132 ? 11.286 0.607 -12.377 1.00 75.69 132 ASP A CA 1
ATOM 1096 C C . ASP A 1 132 ? 11.390 0.034 -13.817 1.00 75.69 132 ASP A C 1
ATOM 1098 O O . ASP A 1 132 ? 12.359 0.322 -14.524 1.00 75.69 132 ASP A O 1
ATOM 1102 N N . GLU A 1 133 ? 10.364 -0.664 -14.327 1.00 71.06 133 GLU A N 1
ATOM 1103 C CA . GLU A 1 133 ? 10.295 -1.142 -15.725 1.00 71.06 133 GLU A CA 1
ATOM 1104 C C . GLU A 1 133 ? 10.363 -0.000 -16.754 1.00 71.06 133 GLU A C 1
ATOM 1106 O O . GLU A 1 133 ? 11.083 -0.086 -17.756 1.00 71.06 133 GLU A O 1
ATOM 1111 N N . ASN A 1 134 ? 9.646 1.101 -16.499 1.00 67.62 134 ASN A N 1
ATOM 1112 C CA . ASN A 1 134 ? 9.657 2.270 -17.378 1.00 67.62 134 ASN A CA 1
ATOM 1113 C C . ASN A 1 134 ? 11.029 2.962 -17.402 1.00 67.62 134 ASN A C 1
ATOM 1115 O O . ASN A 1 134 ? 11.440 3.472 -18.446 1.00 67.62 134 ASN A O 1
ATOM 1119 N N . ARG A 1 135 ? 11.748 2.980 -16.272 1.00 65.69 135 ARG A N 1
ATOM 1120 C CA . ARG A 1 135 ? 13.098 3.565 -16.172 1.00 65.69 135 ARG A CA 1
ATOM 1121 C C . ARG A 1 135 ? 14.156 2.716 -16.873 1.00 65.69 135 ARG A C 1
ATOM 1123 O O . ARG A 1 135 ? 15.105 3.276 -17.412 1.00 65.69 135 ARG A O 1
ATOM 1130 N N . ASN A 1 136 ? 13.958 1.401 -16.927 1.00 60.72 136 ASN A N 1
ATOM 1131 C CA . ASN A 1 136 ? 14.872 0.452 -17.567 1.00 60.72 136 ASN A CA 1
ATOM 1132 C C . ASN A 1 136 ? 14.689 0.347 -19.095 1.00 60.72 136 ASN A C 1
ATOM 1134 O O . ASN A 1 136 ? 15.237 -0.555 -19.723 1.00 60.72 136 ASN A O 1
ATOM 1138 N N . GLY A 1 137 ? 13.916 1.249 -19.711 1.00 54.88 137 GLY A N 1
ATOM 1139 C CA . GLY A 1 137 ? 13.752 1.314 -21.167 1.00 54.88 137 GLY A CA 1
ATOM 1140 C C . GLY A 1 137 ? 12.845 0.233 -21.765 1.00 54.88 137 GLY A C 1
ATOM 1141 O O . GLY A 1 137 ? 12.683 0.191 -22.981 1.00 54.88 137 GLY A O 1
ATOM 1142 N N . GLN A 1 138 ? 12.187 -0.595 -20.945 1.00 55.19 138 GLN A N 1
ATOM 1143 C CA . GLN A 1 138 ? 11.259 -1.652 -21.389 1.00 55.19 138 GLN A CA 1
ATOM 1144 C C . GLN A 1 138 ? 9.824 -1.121 -21.621 1.00 55.19 138 GLN A C 1
ATOM 1146 O O . GLN A 1 138 ? 8.826 -1.827 -21.483 1.00 55.19 138 GLN A O 1
ATOM 1151 N N . ALA A 1 139 ? 9.694 0.167 -21.947 1.00 52.66 139 ALA A N 1
ATOM 1152 C CA . ALA A 1 139 ? 8.469 0.930 -21.748 1.00 52.66 139 ALA A CA 1
ATOM 1153 C C . ALA A 1 139 ? 7.432 0.755 -22.872 1.00 52.66 139 ALA A C 1
ATOM 1155 O O . ALA A 1 139 ? 7.284 1.597 -23.758 1.00 52.66 139 ALA A O 1
ATOM 1156 N N . ARG A 1 140 ? 6.611 -0.290 -22.750 1.00 49.44 140 ARG A N 1
ATOM 1157 C CA . ARG A 1 140 ? 5.175 -0.226 -23.074 1.00 49.44 140 ARG A CA 1
ATOM 1158 C C . ARG A 1 140 ? 4.372 -0.938 -21.995 1.00 49.44 140 ARG A C 1
ATOM 1160 O O . ARG A 1 140 ? 3.583 -1.841 -22.262 1.00 49.44 140 ARG A O 1
ATOM 1167 N N . VAL A 1 141 ? 4.542 -0.498 -20.753 1.00 51.66 141 VAL A N 1
ATOM 1168 C CA . VAL A 1 141 ? 3.595 -0.851 -19.700 1.00 51.66 141 VAL A CA 1
ATOM 1169 C C . VAL A 1 141 ? 2.274 -0.162 -20.024 1.00 51.66 141 VAL A C 1
ATOM 1171 O O . VAL A 1 141 ? 2.045 1.013 -19.731 1.00 51.66 141 VAL A O 1
ATOM 1174 N N . HIS A 1 142 ? 1.393 -0.893 -20.694 1.00 58.06 142 HIS A N 1
ATOM 1175 C CA . HIS A 1 142 ? 0.046 -0.430 -20.952 1.00 58.06 142 HIS A CA 1
ATOM 1176 C C . HIS A 1 142 ? -0.744 -0.439 -19.640 1.00 58.06 142 HIS A C 1
ATOM 1178 O O . HIS A 1 142 ? -0.647 -1.366 -18.838 1.00 58.06 142 HIS A O 1
ATOM 1184 N N . HIS A 1 143 ? -1.632 0.544 -19.468 1.00 63.38 143 HIS A N 1
ATOM 1185 C CA . HIS A 1 143 ? -2.638 0.581 -18.396 1.00 63.38 143 HIS A CA 1
ATOM 1186 C C . HIS A 1 143 ? -3.387 -0.769 -18.238 1.00 63.38 143 HIS A C 1
ATOM 1188 O O . HIS A 1 143 ? -3.902 -1.091 -17.165 1.00 63.38 143 HIS A O 1
ATOM 1194 N N . LYS A 1 144 ? -3.458 -1.570 -19.308 1.00 69.81 144 LYS A N 1
ATOM 1195 C CA . LYS A 1 144 ? -4.021 -2.921 -19.307 1.00 69.81 144 LYS A CA 1
ATOM 1196 C C . LYS A 1 144 ? -3.231 -3.891 -18.416 1.00 69.81 144 LYS A C 1
ATOM 1198 O O . LYS A 1 144 ? -3.846 -4.496 -17.546 1.00 69.81 144 LYS A O 1
ATOM 1203 N N . SER A 1 145 ? -1.908 -3.969 -18.560 1.00 75.62 145 SER A N 1
ATOM 1204 C CA . SER A 1 145 ? -1.052 -4.873 -17.777 1.00 75.62 145 SER A CA 1
ATOM 1205 C C . SER A 1 145 ? -1.115 -4.560 -16.282 1.00 75.62 145 SER A C 1
ATOM 1207 O O . SER A 1 145 ? -1.248 -5.469 -15.469 1.00 75.62 145 SER A O 1
ATOM 1209 N N . PHE A 1 146 ? -1.142 -3.272 -15.916 1.00 77.94 146 PHE A N 1
ATOM 1210 C CA . PHE A 1 146 ? -1.349 -2.852 -14.526 1.00 77.94 146 PHE A CA 1
ATOM 1211 C C . PHE A 1 146 ? -2.690 -3.354 -13.977 1.00 77.94 146 PHE A C 1
ATOM 1213 O O . PHE A 1 146 ? -2.748 -3.911 -12.886 1.00 77.94 146 PHE A O 1
ATOM 1220 N N . ARG A 1 147 ? -3.783 -3.183 -14.735 1.00 77.69 147 ARG A N 1
ATOM 1221 C CA . ARG A 1 147 ? -5.121 -3.649 -14.322 1.00 77.69 147 ARG A CA 1
ATOM 1222 C C . ARG A 1 147 ? -5.198 -5.168 -14.203 1.00 77.69 147 ARG A C 1
ATOM 1224 O O . ARG A 1 147 ? -5.907 -5.672 -13.339 1.00 77.69 147 ARG A O 1
ATOM 1231 N N . GLU A 1 148 ? -4.529 -5.891 -15.092 1.00 82.38 148 GLU A N 1
ATOM 1232 C CA . GLU A 1 148 ? -4.470 -7.351 -15.043 1.00 82.38 148 GLU A CA 1
ATOM 1233 C C . GLU A 1 148 ? -3.694 -7.826 -13.820 1.00 82.38 148 GLU A C 1
ATOM 1235 O O . GLU A 1 148 ? -4.182 -8.706 -13.118 1.00 82.38 148 GLU A O 1
ATOM 1240 N N . ALA A 1 149 ? -2.548 -7.206 -13.524 1.00 83.19 149 ALA A N 1
ATOM 1241 C CA . ALA A 1 149 ? -1.789 -7.476 -12.310 1.00 83.19 149 ALA A CA 1
ATOM 1242 C C . ALA A 1 149 ? -2.617 -7.156 -11.059 1.00 83.19 149 ALA A C 1
ATOM 1244 O O . ALA A 1 149 ? -2.741 -7.999 -10.182 1.00 83.19 149 ALA A O 1
ATOM 1245 N N . GLU A 1 150 ? -3.296 -6.007 -11.022 1.00 83.88 150 GLU A N 1
ATOM 1246 C CA . GLU A 1 150 ? -4.133 -5.606 -9.887 1.00 83.88 150 GLU A CA 1
ATOM 1247 C C . GLU A 1 150 ? -5.188 -6.666 -9.514 1.00 83.88 150 GLU A C 1
ATOM 1249 O O . GLU A 1 150 ? -5.426 -6.933 -8.336 1.00 83.88 150 GLU A O 1
ATOM 1254 N N . ARG A 1 151 ? -5.786 -7.317 -10.521 1.00 88.56 151 ARG A N 1
ATOM 1255 C CA . ARG A 1 151 ? -6.791 -8.376 -10.336 1.00 88.56 151 ARG A CA 1
ATOM 1256 C C . ARG A 1 151 ? -6.224 -9.693 -9.804 1.00 88.56 151 ARG A C 1
ATOM 1258 O O . ARG A 1 151 ? -7.015 -10.543 -9.407 1.00 88.56 151 ARG A O 1
ATOM 1265 N N . ARG A 1 152 ? -4.899 -9.880 -9.804 1.00 91.31 152 ARG A N 1
ATOM 1266 C CA . ARG A 1 152 ? -4.243 -11.089 -9.273 1.00 91.31 152 ARG A CA 1
ATOM 1267 C C . ARG A 1 152 ? -4.185 -11.108 -7.750 1.00 91.31 152 ARG A C 1
ATOM 1269 O O . ARG A 1 152 ? -3.908 -12.158 -7.183 1.00 91.31 152 ARG A O 1
ATOM 1276 N N . PHE A 1 153 ? -4.465 -9.986 -7.085 1.00 91.06 153 PHE A N 1
ATOM 1277 C CA . PHE A 1 153 ? -4.598 -9.980 -5.635 1.00 91.06 153 PHE A CA 1
ATOM 1278 C C . PHE A 1 153 ? -5.726 -10.929 -5.207 1.00 91.06 153 PHE A C 1
ATOM 1280 O O . PHE A 1 153 ? -6.870 -10.776 -5.646 1.00 91.06 153 PHE A O 1
ATOM 1287 N N . SER A 1 154 ? -5.422 -11.889 -4.331 1.00 95.62 154 SER A N 1
ATOM 1288 C CA . SER A 1 154 ? -6.332 -12.995 -3.988 1.00 95.62 154 SER A CA 1
ATOM 1289 C C . SER A 1 154 ? -7.710 -12.525 -3.505 1.00 95.62 154 SER A C 1
ATOM 1291 O O . SER A 1 154 ? -8.735 -13.132 -3.812 1.00 95.62 154 SER A O 1
ATOM 1293 N N . ARG A 1 155 ? -7.754 -11.393 -2.791 1.00 93.25 155 ARG A N 1
ATOM 1294 C CA . ARG A 1 155 ? -8.979 -10.786 -2.248 1.00 93.25 155 ARG A CA 1
ATOM 1295 C C . ARG A 1 155 ? -9.414 -9.524 -2.991 1.00 93.25 155 ARG A C 1
ATOM 1297 O O . ARG A 1 155 ? -10.112 -8.693 -2.413 1.00 93.25 155 ARG A O 1
ATOM 1304 N N . TYR A 1 156 ? -9.047 -9.374 -4.267 1.00 88.25 156 TYR A N 1
ATOM 1305 C CA . TYR A 1 156 ? -9.316 -8.162 -5.055 1.00 88.25 156 TYR A CA 1
ATOM 1306 C C . TYR A 1 156 ? -10.784 -7.724 -4.992 1.00 88.25 156 TYR A C 1
ATOM 1308 O O . TYR A 1 156 ? -11.082 -6.588 -4.624 1.00 88.25 156 TYR A O 1
ATOM 1316 N N . ALA A 1 157 ? -11.714 -8.637 -5.286 1.00 87.94 157 ALA A N 1
ATOM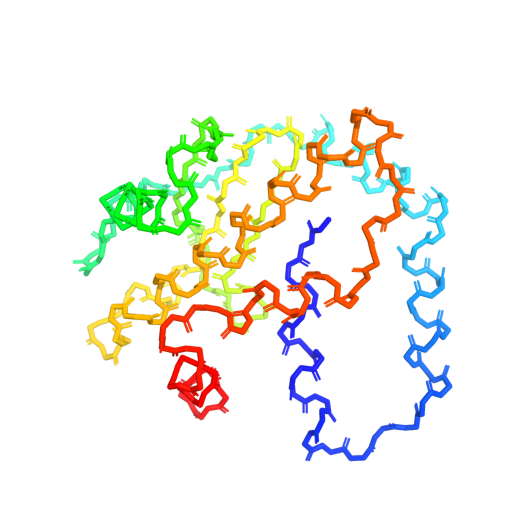 1317 C CA . ALA A 1 157 ? -13.142 -8.329 -5.296 1.00 87.94 157 ALA A CA 1
ATOM 1318 C C . ALA A 1 157 ? -13.665 -7.898 -3.913 1.00 87.94 157 ALA A C 1
ATOM 1320 O O . ALA A 1 157 ? -14.431 -6.939 -3.817 1.00 87.94 157 ALA A O 1
ATOM 1321 N N . ALA A 1 158 ? -13.220 -8.565 -2.843 1.00 88.50 158 ALA A N 1
ATOM 1322 C CA . ALA A 1 158 ? -13.627 -8.255 -1.473 1.00 88.50 158 ALA A CA 1
ATOM 1323 C C . ALA A 1 158 ? -13.057 -6.908 -0.996 1.00 88.50 158 ALA A C 1
ATOM 1325 O O . ALA A 1 158 ? -13.776 -6.108 -0.395 1.00 88.50 158 ALA A O 1
ATOM 1326 N N . ALA A 1 159 ? -11.788 -6.625 -1.307 1.00 87.81 159 ALA A N 1
ATOM 1327 C CA . ALA A 1 159 ? -11.144 -5.350 -1.002 1.00 87.81 159 ALA A CA 1
ATOM 1328 C C . ALA A 1 159 ? -11.829 -4.186 -1.732 1.00 87.81 159 ALA A C 1
ATOM 1330 O O . ALA A 1 159 ? -12.192 -3.190 -1.108 1.00 87.81 159 ALA A O 1
ATOM 1331 N N . GLN A 1 160 ? -12.082 -4.339 -3.035 1.00 85.56 160 GLN A N 1
ATOM 1332 C CA . GLN A 1 160 ? -12.799 -3.350 -3.843 1.00 85.56 160 GLN A CA 1
ATOM 1333 C C . GLN A 1 160 ? -14.221 -3.100 -3.330 1.00 85.56 160 GLN A C 1
ATOM 1335 O O . GLN A 1 160 ? -14.660 -1.951 -3.258 1.00 85.56 160 GLN A O 1
ATOM 1340 N N . ALA A 1 161 ? -14.943 -4.157 -2.945 1.00 85.88 161 ALA A N 1
ATOM 1341 C CA . ALA A 1 161 ? -16.278 -4.024 -2.375 1.00 85.88 161 ALA A CA 1
ATOM 1342 C C . ALA A 1 161 ? -16.254 -3.200 -1.080 1.00 85.88 161 ALA A C 1
ATOM 1344 O O . ALA A 1 161 ? -16.996 -2.223 -0.992 1.00 85.88 161 ALA A O 1
ATOM 1345 N N . PHE A 1 162 ? -15.358 -3.532 -0.145 1.00 86.94 162 PHE A N 1
ATOM 1346 C CA . PHE A 1 162 ? -15.216 -2.816 1.124 1.00 86.94 162 PHE A CA 1
ATOM 1347 C C . PHE A 1 162 ? -14.856 -1.340 0.915 1.00 86.94 162 PHE A C 1
ATOM 1349 O O . PHE A 1 162 ? -15.500 -0.458 1.475 1.00 86.94 162 PHE A O 1
ATOM 1356 N N . ILE A 1 163 ? -13.872 -1.049 0.056 1.00 82.81 163 ILE A N 1
ATOM 1357 C CA . ILE A 1 163 ? -13.457 0.332 -0.245 1.00 82.81 163 ILE A CA 1
ATOM 1358 C C . ILE A 1 163 ? -14.621 1.149 -0.816 1.00 82.81 163 ILE A C 1
ATOM 1360 O O . ILE A 1 163 ? -14.729 2.344 -0.554 1.00 82.81 163 ILE A O 1
ATOM 1364 N N . ARG A 1 164 ? -15.502 0.522 -1.600 1.00 78.00 164 ARG A N 1
ATOM 1365 C CA . ARG A 1 164 ? -16.652 1.195 -2.208 1.00 78.00 164 ARG A CA 1
ATOM 1366 C C . ARG A 1 164 ? -17.789 1.465 -1.220 1.00 78.00 164 ARG A C 1
ATOM 1368 O O . ARG A 1 164 ? -18.544 2.411 -1.455 1.00 78.00 164 ARG A O 1
ATOM 1375 N N . THR A 1 165 ? -17.986 0.614 -0.214 1.00 76.31 165 THR A N 1
ATOM 1376 C CA . THR A 1 165 ? -19.143 0.701 0.694 1.00 76.31 165 THR A CA 1
ATOM 1377 C C . THR A 1 165 ? -18.810 1.368 2.023 1.00 76.31 165 THR A C 1
ATOM 1379 O O . THR A 1 165 ? -19.608 2.178 2.483 1.00 76.31 165 THR A O 1
ATOM 1382 N N . GLU A 1 166 ? -17.629 1.106 2.586 1.00 77.06 166 GLU A N 1
ATOM 1383 C CA . GLU A 1 166 ? -17.298 1.464 3.973 1.00 77.06 166 GLU A CA 1
ATOM 1384 C C . GLU A 1 166 ? -16.350 2.672 4.121 1.00 77.06 166 GLU A C 1
ATOM 1386 O O . GLU A 1 166 ? -16.183 3.187 5.231 1.00 77.06 166 GLU A O 1
ATOM 1391 N N . LEU A 1 167 ? -15.718 3.156 3.038 1.00 70.06 167 LEU A N 1
ATOM 1392 C CA . LEU A 1 167 ? -14.706 4.235 3.084 1.00 70.06 167 LEU A CA 1
ATOM 1393 C C . LEU A 1 167 ? -15.143 5.540 2.386 1.00 70.06 167 LEU A C 1
ATOM 1395 O O . LEU A 1 167 ? -15.047 6.612 3.050 1.00 70.06 167 LEU A O 1
#

Foldseek 3Di:
DFPQVLVVLVDVVDDDDPVVVVVVVCVCPPPVNVVVVVVVVVPPPDQDFDAQDFPADRNVVLLVVLCVPQPVVPQDAPEEHEHPAADLSTQWAQDPVRSYIYGGCVCSDPVRDPLLSSLRSNLRSLVRVLVVCVVVVVPPPDPVVSVVSSVPSPCSVVSSVCSSPPD

Secondary structure (DSSP, 8-state):
----HHHHHHHTTS---HHHHHHHHHHHTSHHHHHHHHHHHHHS-S-----SB-SS-BHHHHHHHHHHHHHTT----SEEEE-SS--SS-SEEEEGGGTEEEE-TTS-STTS-HHHHHHHHHHHHHHHHHHHHHHTT-----HHHHHHHHTTSTTHHHHHHHHHHH-

Radius of gyration: 16.06 Å; chains: 1; bounding box: 38×35×39 Å